Protein AF-A0ABD2WAA3-F1 (afdb_monomer)

Radius of gyration: 19.03 Å; Cα contacts (8 Å, |Δi|>4): 98; chains: 1; bounding box: 40×31×45 Å

Solvent-accessible surface area (backbone atoms only — not comparable to full-atom values): 6747 Å² total; per-residue (Å²): 102,68,63,11,45,55,82,76,100,43,56,33,73,47,83,63,27,58,45,53,73,74,44,79,81,47,60,88,76,55,88,78,58,56,70,44,88,72,67,51,66,77,44,78,54,15,72,35,71,49,80,54,63,76,91,73,62,77,78,70,84,71,71,53,64,61,62,50,52,50,52,52,62,66,70,53,54,79,89,37,69,69,42,48,50,47,26,72,77,67,67,60,44,74,68,55,54,53,52,53,57,53,58,56,66,75,74,111

Foldseek 3Di:
DQAQFDDDDFQQPDPFFRRGSPCPPCNVPDPDGHTDPDLDDPPRRRPDHHNDDPVPDDDPPPPVVVVVVLVVLLPDDCPDPVNVVCCVPPVCDPVVNVVVVVVVVVVD

pLDDT: mean 81.19, std 13.44, range [40.75, 95.25]

Nearest PDB structures (foldseek):
  7tgh-assembly1_BM  TM=1.569E-01  e=5.491E+00  Tetrahymena thermophila

Organism: NCBI:txid54128

Mean predicted aligned error: 11.07 Å

Sequence (108 aa):
MLMGQQSGFTKYPCFKCLWDSKDHKNHYTDHKWPERNSLEIGDHNVINSPLVDPKKVLLPPLHIKLGIMKQFVKALNESDECYKYLESKYGITYARRKELVQKSMQQM

Secondary structure (DSSP, 8-state):
-TT-BPPSS-S---SSB---TT-TTTTTT---PPB-----TTSTTB-S--SS-GGG-PPP--THHHHHHHHHHHHS-TTSHHHHHHHHHH---HHHHHHHHHHHHT--

Structure (mmCIF, N/CA/C/O backbone):
data_AF-A0ABD2WAA3-F1
#
_entry.id   AF-A0ABD2WAA3-F1
#
loop_
_atom_site.group_PDB
_atom_site.id
_atom_site.type_symbol
_atom_site.label_atom_id
_atom_site.label_alt_id
_atom_site.label_comp_id
_atom_site.label_asym_id
_atom_site.label_entity_id
_atom_site.label_seq_id
_atom_site.pdbx_PDB_ins_code
_atom_site.Cartn_x
_atom_site.Cartn_y
_atom_site.Cartn_z
_atom_site.occupancy
_atom_site.B_iso_or_equiv
_atom_site.auth_seq_id
_atom_site.auth_comp_id
_atom_site.auth_asym_id
_atom_site.auth_atom_id
_atom_site.pdbx_PDB_model_num
ATOM 1 N N . MET A 1 1 ? 10.943 -7.885 -7.022 1.00 73.88 1 MET A N 1
ATOM 2 C CA . MET A 1 1 ? 9.562 -7.345 -6.994 1.00 73.88 1 MET A CA 1
ATOM 3 C C . MET A 1 1 ? 9.002 -7.428 -8.412 1.00 73.88 1 MET A C 1
ATOM 5 O O . MET A 1 1 ? 9.764 -7.150 -9.327 1.00 73.88 1 MET A O 1
ATOM 9 N N . LEU A 1 2 ? 7.739 -7.827 -8.617 1.00 85.69 2 LEU A N 1
ATOM 10 C CA . LEU A 1 2 ? 7.164 -8.097 -9.955 1.00 85.69 2 LEU A CA 1
ATOM 11 C C . LEU A 1 2 ? 7.334 -6.929 -10.946 1.00 85.69 2 LEU A C 1
ATOM 13 O O . LEU A 1 2 ? 7.604 -7.137 -12.124 1.00 85.69 2 LEU A O 1
ATOM 17 N N . MET A 1 3 ? 7.229 -5.705 -10.429 1.00 89.56 3 MET A N 1
ATOM 18 C CA . MET A 1 3 ? 7.265 -4.460 -11.201 1.00 89.56 3 MET A CA 1
ATOM 19 C C . MET A 1 3 ? 8.646 -3.797 -11.222 1.00 89.56 3 MET A C 1
ATOM 21 O O . MET A 1 3 ? 8.753 -2.634 -11.588 1.00 89.56 3 MET A O 1
ATOM 25 N N . GLY A 1 4 ? 9.687 -4.484 -10.736 1.00 91.81 4 GLY A N 1
ATOM 26 C CA . GLY A 1 4 ? 11.050 -3.947 -10.717 1.00 91.81 4 GLY A CA 1
ATOM 27 C C . GLY A 1 4 ? 11.282 -2.757 -9.774 1.00 91.81 4 GLY A C 1
ATOM 28 O O . GLY A 1 4 ? 12.361 -2.170 -9.770 1.00 91.81 4 GLY A O 1
ATOM 29 N N . GLN A 1 5 ? 10.294 -2.408 -8.947 1.00 92.44 5 GLN A N 1
ATOM 30 C CA . GLN A 1 5 ? 10.380 -1.308 -7.989 1.00 92.44 5 GLN A CA 1
ATOM 31 C C . GLN A 1 5 ? 11.234 -1.655 -6.766 1.00 92.44 5 GLN A C 1
ATOM 33 O O . GLN A 1 5 ? 11.328 -2.812 -6.342 1.00 92.44 5 GLN A O 1
ATOM 38 N N . GLN A 1 6 ? 11.850 -0.621 -6.202 1.00 93.19 6 GLN A N 1
ATOM 39 C CA . GLN A 1 6 ? 12.606 -0.671 -4.964 1.00 93.19 6 GLN A CA 1
ATOM 40 C C . GLN A 1 6 ? 11.665 -0.971 -3.792 1.00 93.19 6 GLN A C 1
ATOM 42 O O . GLN A 1 6 ? 10.645 -0.306 -3.604 1.00 93.19 6 GLN A O 1
ATOM 47 N N . SER A 1 7 ? 12.029 -1.964 -2.984 1.00 88.50 7 SER A N 1
ATOM 48 C CA . SER A 1 7 ? 11.313 -2.313 -1.758 1.00 88.50 7 SER A CA 1
ATOM 49 C C . SER A 1 7 ? 11.639 -1.359 -0.605 1.00 88.50 7 SER A C 1
ATOM 51 O O . SER A 1 7 ? 12.702 -0.741 -0.575 1.00 88.50 7 SER A O 1
ATOM 53 N N . GLY A 1 8 ? 10.757 -1.309 0.393 1.00 89.50 8 GLY A N 1
ATOM 54 C CA . GLY A 1 8 ? 10.937 -0.510 1.607 1.00 89.50 8 GLY A CA 1
ATOM 55 C C . GLY A 1 8 ? 10.157 0.803 1.573 1.00 89.50 8 GLY A C 1
ATOM 56 O O . GLY A 1 8 ? 9.218 0.962 0.795 1.00 89.50 8 GLY A O 1
ATOM 57 N N . PHE A 1 9 ? 10.534 1.741 2.444 1.00 86.56 9 PHE A N 1
ATOM 58 C CA . PHE A 1 9 ? 9.874 3.042 2.565 1.00 86.56 9 PHE A CA 1
ATOM 59 C C . PHE A 1 9 ? 10.379 4.020 1.490 1.00 86.56 9 PHE A C 1
ATOM 61 O O . PHE A 1 9 ? 11.211 4.897 1.736 1.00 86.56 9 PHE A O 1
ATOM 68 N N . THR A 1 10 ? 9.921 3.806 0.258 1.00 92.56 10 THR A N 1
ATOM 69 C CA . THR A 1 10 ? 10.302 4.583 -0.926 1.00 92.56 10 THR A CA 1
ATOM 70 C C . THR A 1 10 ? 9.308 5.702 -1.206 1.00 92.56 10 THR A C 1
ATOM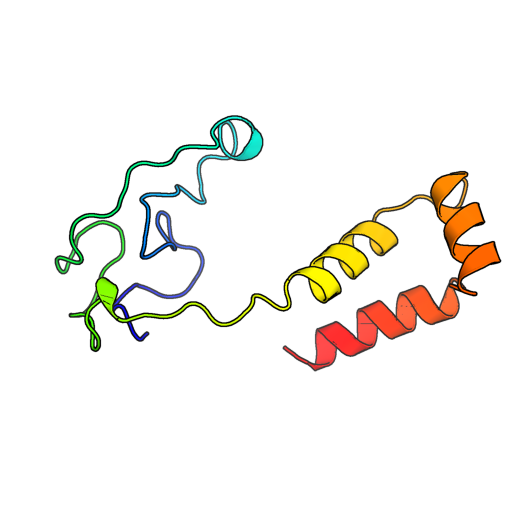 72 O O . THR A 1 10 ? 8.164 5.645 -0.762 1.00 92.56 10 THR A O 1
ATOM 75 N N . LYS A 1 11 ? 9.748 6.738 -1.935 1.00 92.75 11 LYS A N 1
ATOM 76 C CA . LYS A 1 11 ? 8.924 7.916 -2.244 1.00 92.75 11 LYS A CA 1
ATOM 77 C C . LYS A 1 11 ? 7.710 7.546 -3.103 1.00 92.75 11 LYS A C 1
ATOM 79 O O . LYS A 1 11 ? 6.609 7.961 -2.780 1.00 92.75 11 LYS A O 1
ATOM 84 N N . TYR A 1 12 ? 7.899 6.715 -4.130 1.00 93.06 12 TYR A N 1
ATOM 85 C CA . TYR A 1 12 ? 6.831 6.315 -5.051 1.00 93.06 12 TYR A CA 1
ATOM 86 C C . TYR A 1 12 ? 6.610 4.792 -5.052 1.00 93.06 12 TYR A C 1
ATOM 88 O O . TYR A 1 12 ? 7.015 4.110 -5.997 1.00 93.06 12 TYR A O 1
ATOM 96 N N . PRO A 1 13 ? 5.963 4.230 -4.014 1.00 90.06 13 PRO A N 1
ATOM 97 C CA . PRO A 1 13 ? 5.826 2.781 -3.850 1.00 90.06 13 PRO A CA 1
ATOM 98 C C . PRO A 1 13 ? 4.755 2.152 -4.756 1.00 90.06 13 PRO A C 1
ATOM 100 O O . PRO A 1 13 ? 4.642 0.930 -4.822 1.00 90.06 13 PRO A O 1
ATOM 103 N N . CYS A 1 14 ? 3.925 2.959 -5.423 1.00 88.94 14 CYS A N 1
ATOM 104 C CA . CYS A 1 14 ? 2.859 2.468 -6.289 1.00 88.94 14 CYS A CA 1
ATOM 105 C C . CYS A 1 14 ? 3.350 2.278 -7.734 1.00 88.94 14 CYS A C 1
ATOM 107 O O . CYS A 1 14 ? 4.058 3.119 -8.296 1.00 88.94 14 CYS A O 1
ATOM 109 N N . PHE A 1 15 ? 2.933 1.180 -8.370 1.00 89.50 15 PHE A N 1
ATOM 110 C CA . PHE A 1 15 ? 3.225 0.885 -9.779 1.00 89.50 15 PHE A CA 1
ATOM 111 C C . PHE A 1 15 ? 2.167 1.402 -10.762 1.00 89.50 15 PHE A C 1
ATOM 113 O O . PHE A 1 15 ? 2.398 1.347 -11.964 1.00 89.50 15 PHE A O 1
ATOM 120 N N . LYS A 1 16 ? 1.020 1.895 -10.277 1.00 89.06 16 LYS A N 1
ATOM 121 C CA . LYS A 1 16 ? -0.051 2.465 -11.117 1.00 89.06 16 LYS A CA 1
ATOM 122 C C . LYS A 1 16 ? -0.054 3.993 -11.133 1.00 89.06 16 LYS A C 1
ATOM 124 O O . LYS A 1 16 ? -0.451 4.587 -12.126 1.00 89.06 16 LYS A O 1
ATOM 129 N N . CYS A 1 17 ? 0.380 4.630 -10.049 1.00 91.19 17 CYS A N 1
ATOM 130 C CA . CYS A 1 17 ? 0.395 6.084 -9.918 1.00 91.19 17 CYS A CA 1
ATOM 131 C C . CYS A 1 17 ? 1.656 6.574 -9.203 1.00 91.19 17 CYS A C 1
ATOM 133 O O . CYS A 1 17 ? 2.355 5.808 -8.534 1.00 91.19 17 CYS A O 1
ATOM 135 N N . LEU A 1 18 ? 1.928 7.868 -9.335 1.00 92.25 18 LEU A N 1
ATOM 136 C CA . LEU A 1 18 ? 3.011 8.583 -8.667 1.00 92.25 18 LEU A CA 1
ATOM 137 C C . LEU A 1 18 ? 2.565 9.081 -7.287 1.00 92.25 18 LEU A C 1
ATOM 139 O O . LEU A 1 18 ? 2.725 10.250 -6.950 1.00 92.25 18 LEU A O 1
ATOM 143 N N . TRP A 1 19 ? 1.969 8.183 -6.499 1.00 92.25 19 TRP A N 1
ATOM 144 C CA . TRP A 1 19 ? 1.601 8.475 -5.118 1.00 92.25 19 TRP A CA 1
ATOM 145 C C . TRP A 1 19 ? 2.865 8.707 -4.283 1.00 92.25 19 TRP A C 1
ATOM 147 O O . TRP A 1 19 ? 3.697 7.802 -4.170 1.00 92.25 19 TRP A O 1
ATOM 157 N N . ASP A 1 20 ? 3.013 9.918 -3.742 1.00 91.94 20 ASP A N 1
ATOM 158 C CA . ASP A 1 20 ? 4.148 10.301 -2.905 1.00 91.94 20 ASP A CA 1
ATOM 159 C C . ASP A 1 20 ? 3.883 9.910 -1.447 1.00 91.94 20 ASP A C 1
ATOM 161 O O . ASP A 1 20 ? 3.124 10.561 -0.730 1.00 91.94 20 ASP A O 1
ATOM 165 N N . SER A 1 21 ? 4.540 8.846 -0.989 1.00 90.75 21 SER A N 1
ATOM 166 C CA . SER A 1 21 ? 4.410 8.352 0.387 1.00 90.75 21 SER A CA 1
ATOM 167 C C . SER A 1 21 ? 4.941 9.331 1.440 1.00 90.75 21 SER A C 1
ATOM 169 O O . SER A 1 21 ? 4.628 9.186 2.624 1.00 90.75 21 SER A O 1
ATOM 171 N N . LYS A 1 22 ? 5.756 10.311 1.026 1.00 91.19 22 LYS A N 1
ATOM 172 C CA . LYS A 1 22 ? 6.371 11.315 1.901 1.00 91.19 22 LYS A CA 1
ATOM 173 C C . LYS A 1 22 ? 5.577 12.622 1.946 1.00 91.19 22 LYS A C 1
ATOM 175 O O . LYS A 1 22 ? 5.893 13.482 2.769 1.00 91.19 22 LYS A O 1
ATOM 180 N N . ASP A 1 23 ? 4.550 12.784 1.109 1.00 91.00 23 ASP A N 1
ATOM 181 C CA . ASP A 1 23 ? 3.698 13.974 1.116 1.00 91.00 23 ASP A CA 1
ATOM 182 C C . ASP A 1 23 ? 2.627 13.889 2.210 1.00 91.00 23 ASP A C 1
ATOM 184 O O . ASP A 1 23 ? 1.450 13.624 1.971 1.00 91.00 23 ASP A O 1
ATOM 188 N N . HIS A 1 24 ? 3.042 14.138 3.452 1.00 89.69 24 HIS A N 1
ATOM 189 C CA . HIS A 1 24 ? 2.149 14.116 4.611 1.00 8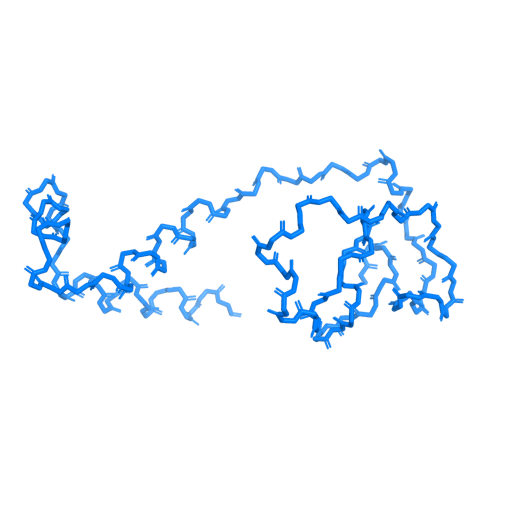9.69 24 HIS A CA 1
ATOM 190 C C . HIS A 1 24 ? 1.024 15.159 4.556 1.00 89.69 24 HIS A C 1
ATOM 192 O O . HIS A 1 24 ? 0.027 14.989 5.256 1.00 89.69 24 HIS A O 1
ATOM 198 N N . LYS A 1 25 ? 1.179 16.240 3.778 1.00 91.62 25 LYS A N 1
ATOM 199 C CA . LYS A 1 25 ? 0.200 17.333 3.731 1.00 91.62 25 LYS A CA 1
ATOM 200 C C . LYS A 1 25 ? -0.975 16.972 2.836 1.00 91.62 25 LYS A C 1
ATOM 202 O O . LYS A 1 25 ? -2.116 17.135 3.255 1.00 91.62 25 LYS A O 1
ATOM 207 N N . ASN A 1 26 ? -0.684 16.450 1.647 1.00 88.88 26 ASN A N 1
ATOM 208 C CA . ASN A 1 26 ? -1.709 16.226 0.632 1.00 88.88 26 ASN A CA 1
ATOM 209 C C . ASN A 1 26 ? -2.257 14.795 0.617 1.00 88.88 26 ASN A C 1
ATOM 211 O O . ASN A 1 26 ? -3.238 14.521 -0.068 1.00 88.88 26 ASN A O 1
ATOM 215 N N . HIS A 1 27 ? -1.677 13.875 1.396 1.00 85.00 27 HIS A N 1
ATOM 216 C CA . HIS A 1 27 ? -2.052 12.456 1.404 1.00 85.00 27 HIS A CA 1
ATOM 217 C C . HIS A 1 27 ? -3.567 12.212 1.541 1.00 85.00 27 HIS A C 1
ATOM 219 O O . HIS A 1 27 ? -4.118 11.345 0.868 1.00 85.00 27 HIS A O 1
ATOM 225 N N . TYR A 1 28 ? -4.249 12.977 2.395 1.00 83.88 28 TYR A N 1
ATOM 226 C CA . TYR A 1 28 ? -5.676 12.780 2.674 1.00 83.88 28 TYR A CA 1
ATOM 227 C C . TYR A 1 28 ? -6.593 13.791 1.977 1.00 83.88 28 TYR A C 1
ATOM 229 O O . TYR A 1 28 ? -7.811 13.654 2.055 1.00 83.88 28 TYR A O 1
ATOM 237 N N . THR A 1 29 ? -6.038 14.800 1.305 1.00 90.75 29 THR A N 1
ATOM 238 C CA . THR A 1 29 ? -6.807 15.800 0.549 1.00 90.75 29 THR A CA 1
ATOM 239 C C . THR A 1 29 ? -6.816 15.468 -0.935 1.00 90.75 29 THR A C 1
ATOM 241 O O . THR A 1 29 ? -7.859 15.552 -1.584 1.00 90.75 29 THR A O 1
ATOM 244 N N . ASP A 1 30 ? -5.696 14.978 -1.460 1.00 87.12 30 ASP A N 1
ATOM 245 C CA . ASP A 1 30 ? -5.529 14.695 -2.875 1.00 87.12 30 ASP A CA 1
ATOM 246 C C . ASP A 1 30 ? -5.830 13.229 -3.163 1.00 87.12 30 ASP A C 1
ATOM 248 O O . ASP A 1 30 ? -5.113 12.299 -2.794 1.00 87.12 30 ASP A O 1
ATOM 252 N N . HIS A 1 31 ? -6.948 13.024 -3.852 1.00 84.31 31 HIS A N 1
ATOM 253 C CA . HIS A 1 31 ? -7.461 11.693 -4.176 1.00 84.31 31 HIS A CA 1
ATOM 254 C C . HIS A 1 31 ? -7.068 11.257 -5.595 1.00 84.31 31 HIS A C 1
ATOM 256 O O . HIS A 1 31 ? -7.261 10.102 -5.973 1.00 84.31 31 HIS A O 1
ATOM 262 N N . LYS A 1 32 ? -6.527 12.182 -6.397 1.00 89.56 32 LYS A N 1
ATOM 263 C CA . LYS A 1 32 ? -6.117 11.962 -7.785 1.00 89.56 32 LYS A CA 1
ATOM 264 C C . LYS A 1 32 ? -4.617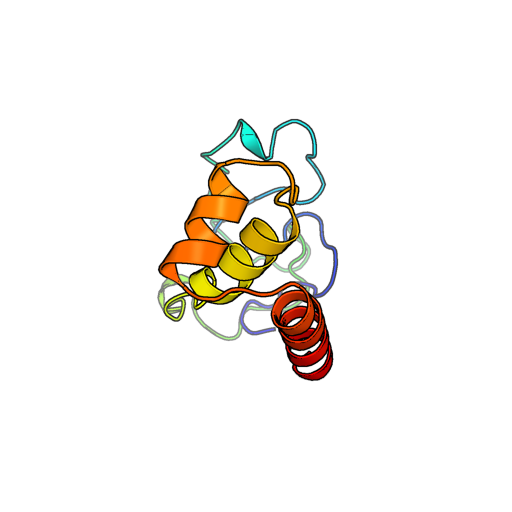 12.185 -7.908 1.00 89.56 32 LYS A C 1
ATOM 266 O O . LYS A 1 32 ? -4.163 13.317 -8.019 1.00 89.56 32 LYS A O 1
ATOM 271 N N . TRP A 1 33 ? -3.868 11.090 -7.902 1.00 89.62 33 TRP A N 1
ATOM 272 C CA . TRP A 1 33 ? -2.425 11.107 -8.130 1.00 89.62 33 TRP A CA 1
ATOM 273 C C . TRP A 1 33 ? -2.123 10.898 -9.617 1.00 89.62 33 TRP A C 1
ATOM 275 O O . TRP A 1 33 ? -2.857 10.144 -10.262 1.00 89.62 33 TRP A O 1
ATOM 285 N N . PRO A 1 34 ? -1.060 11.518 -10.166 1.00 93.00 34 PRO A N 1
ATOM 286 C CA . PRO A 1 34 ? -0.677 11.322 -11.559 1.00 93.00 34 PRO A CA 1
ATOM 287 C C . PRO A 1 34 ? -0.474 9.841 -11.881 1.00 93.00 34 PRO A C 1
ATOM 289 O O . PRO A 1 34 ? 0.105 9.096 -11.084 1.00 93.00 34 PRO A O 1
ATOM 292 N N . GLU A 1 35 ? -0.944 9.405 -13.046 1.00 91.94 35 GLU A N 1
ATOM 293 C CA . GLU A 1 35 ? -0.737 8.031 -13.498 1.00 91.94 35 GLU A CA 1
ATOM 294 C C . GLU A 1 35 ? 0.740 7.770 -13.797 1.00 91.94 35 GLU A C 1
ATOM 296 O O . GLU A 1 35 ? 1.472 8.628 -14.294 1.00 91.94 35 GLU A O 1
ATOM 301 N N . ARG A 1 36 ? 1.187 6.553 -13.489 1.00 91.50 36 ARG A N 1
ATOM 302 C CA . ARG A 1 36 ? 2.532 6.100 -13.821 1.00 91.50 36 ARG A CA 1
ATOM 303 C C . ARG A 1 36 ? 2.494 5.442 -15.198 1.00 91.50 36 ARG A C 1
ATOM 305 O O . ARG A 1 36 ? 2.104 4.284 -15.322 1.00 91.50 36 ARG A O 1
ATOM 312 N N . ASN A 1 37 ? 2.928 6.183 -16.213 1.00 87.88 37 ASN A N 1
ATOM 313 C CA . ASN A 1 37 ? 2.884 5.728 -17.606 1.00 87.88 37 ASN A CA 1
ATOM 314 C C . ASN A 1 37 ? 4.009 4.749 -17.974 1.00 87.88 37 ASN A C 1
ATOM 316 O O . ASN A 1 37 ? 3.814 3.906 -18.848 1.00 87.88 37 ASN A O 1
ATOM 320 N N . SER A 1 38 ? 5.169 4.838 -17.316 1.00 88.06 38 SER A N 1
ATOM 321 C CA . SER A 1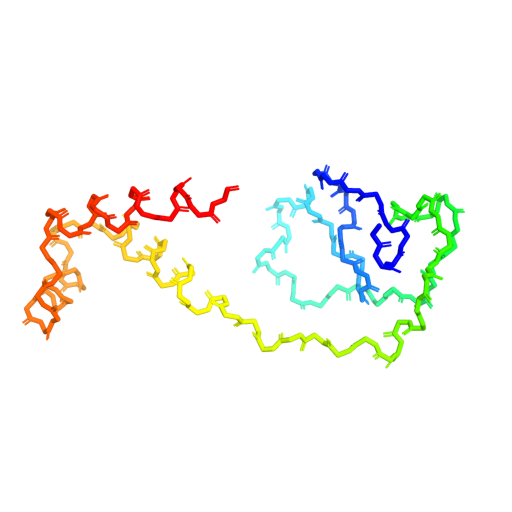 38 ? 6.335 3.996 -17.604 1.00 88.06 38 SER A CA 1
ATOM 322 C C . SER A 1 38 ? 7.025 3.480 -16.336 1.00 88.06 38 SER A C 1
ATOM 324 O O . SER A 1 38 ? 6.880 4.023 -15.236 1.00 88.06 38 SER A O 1
ATOM 326 N N . LEU A 1 39 ? 7.760 2.378 -16.502 1.00 89.25 39 LEU A N 1
ATOM 327 C CA . LEU A 1 39 ? 8.627 1.767 -15.491 1.00 89.25 39 LEU A CA 1
ATOM 328 C C . LEU A 1 39 ? 10.066 1.736 -16.013 1.00 89.25 39 LEU A C 1
ATOM 330 O O . LEU A 1 39 ? 10.675 0.673 -16.122 1.00 89.25 39 LEU A O 1
ATOM 334 N N . GLU A 1 40 ? 10.579 2.909 -16.378 1.00 91.38 40 GLU A N 1
ATOM 335 C CA . GLU A 1 40 ? 11.970 3.061 -16.805 1.00 91.38 40 GLU A CA 1
ATOM 336 C C . GLU A 1 40 ? 12.914 2.916 -15.610 1.00 91.38 40 GLU A C 1
ATOM 338 O O . GLU A 1 40 ? 12.657 3.445 -14.527 1.00 91.38 40 GLU A O 1
ATOM 343 N N . ILE A 1 41 ? 14.020 2.196 -15.798 1.00 93.38 41 ILE A N 1
ATOM 344 C CA . ILE A 1 41 ? 15.006 1.977 -14.736 1.00 93.38 41 ILE A CA 1
ATOM 345 C C . ILE A 1 41 ? 15.649 3.313 -14.349 1.00 93.38 41 ILE A C 1
ATOM 347 O O . ILE A 1 41 ? 16.075 4.084 -15.204 1.00 93.38 41 ILE A O 1
ATOM 351 N N . GLY A 1 42 ? 15.750 3.566 -13.045 1.00 91.06 42 GLY A N 1
ATOM 352 C CA . GLY A 1 42 ? 16.284 4.804 -12.478 1.00 91.06 42 GLY A CA 1
AT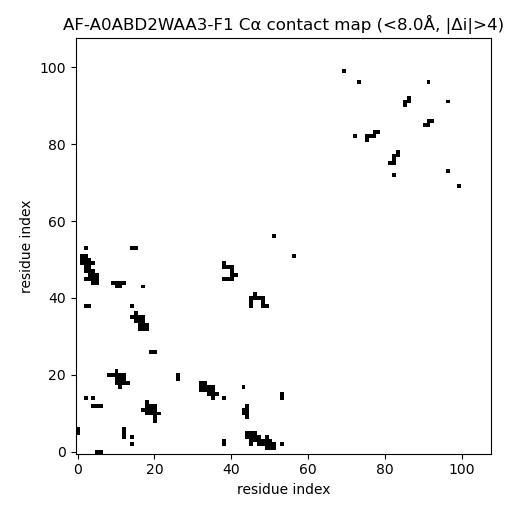OM 353 C C . GLY A 1 42 ? 15.219 5.868 -12.216 1.00 91.06 42 GLY A C 1
ATOM 354 O O . GLY A 1 42 ? 15.487 6.813 -11.476 1.00 91.06 42 GLY A O 1
ATOM 355 N N . ASP A 1 43 ? 14.004 5.693 -12.739 1.00 91.38 43 ASP A N 1
ATOM 356 C CA . ASP A 1 43 ? 12.920 6.649 -12.566 1.00 91.38 43 ASP A CA 1
ATOM 357 C C . ASP A 1 43 ? 11.948 6.239 -11.448 1.00 91.38 43 ASP A C 1
ATOM 359 O O . ASP A 1 43 ? 11.608 5.067 -11.294 1.00 91.38 43 ASP A O 1
ATOM 363 N N . HIS A 1 44 ? 11.494 7.206 -10.642 1.00 91.75 44 HIS A N 1
ATOM 364 C CA . HIS A 1 44 ? 10.459 7.037 -9.608 1.00 91.75 44 HIS A CA 1
ATOM 365 C C . HIS A 1 44 ? 10.524 5.690 -8.840 1.00 91.75 44 HIS A C 1
ATOM 367 O O . HIS A 1 44 ? 9.517 4.978 -8.738 1.00 91.75 44 HIS A O 1
ATOM 373 N N . ASN A 1 45 ? 11.707 5.348 -8.310 1.00 93.25 45 ASN A N 1
ATOM 374 C CA . ASN A 1 45 ? 12.004 4.133 -7.531 1.00 93.25 45 ASN A CA 1
ATOM 375 C C . ASN A 1 45 ? 11.974 2.797 -8.301 1.00 93.25 45 ASN A C 1
ATOM 377 O O . ASN A 1 45 ? 11.886 1.740 -7.677 1.00 93.25 45 ASN A O 1
ATOM 381 N N . VAL A 1 46 ? 12.079 2.803 -9.626 1.00 93.50 46 VAL A N 1
ATOM 382 C CA . VAL A 1 46 ? 12.268 1.587 -10.428 1.00 93.50 46 VAL A CA 1
ATOM 383 C C . VAL A 1 46 ? 13.758 1.257 -10.500 1.00 93.50 46 VAL A C 1
ATOM 385 O O . VAL A 1 46 ? 14.558 2.070 -10.953 1.00 93.50 46 VAL A O 1
ATOM 388 N N . ILE A 1 47 ? 14.147 0.070 -10.035 1.00 95.25 47 ILE A N 1
ATOM 389 C CA . ILE A 1 47 ? 15.553 -0.376 -9.986 1.00 95.25 47 ILE A CA 1
ATOM 390 C C . ILE A 1 47 ? 15.857 -1.503 -10.971 1.00 95.25 47 ILE A C 1
ATOM 392 O O . ILE A 1 47 ? 17.015 -1.744 -11.280 1.00 95.25 47 ILE A O 1
ATOM 396 N N . ASN A 1 48 ? 14.829 -2.195 -11.457 1.00 94.06 48 ASN A N 1
ATOM 397 C CA . ASN A 1 48 ? 14.943 -3.304 -12.394 1.00 94.06 48 ASN A CA 1
ATOM 398 C C . ASN A 1 48 ? 13.817 -3.224 -13.424 1.00 94.06 48 ASN A C 1
ATOM 400 O O . ASN A 1 48 ? 12.779 -2.614 -13.163 1.00 94.06 48 ASN A O 1
ATOM 404 N N . SER A 1 49 ? 13.981 -3.901 -14.558 1.00 92.31 49 SER A N 1
ATOM 405 C CA . SER A 1 49 ? 12.897 -4.063 -15.525 1.00 92.31 49 SER A CA 1
ATOM 406 C C . SER A 1 49 ? 11.718 -4.835 -14.911 1.00 92.31 49 SER A C 1
ATOM 408 O O . SER A 1 49 ? 11.934 -5.778 -14.138 1.00 92.31 49 SER A O 1
ATOM 410 N N . PRO A 1 50 ? 10.465 -4.482 -15.246 1.00 91.12 50 PRO A N 1
ATOM 411 C CA . PRO A 1 50 ? 9.301 -5.250 -14.824 1.00 91.12 50 PRO A CA 1
ATOM 412 C C . PRO A 1 50 ? 9.312 -6.650 -15.455 1.00 91.12 50 PRO A C 1
ATOM 414 O O . PRO A 1 50 ? 9.628 -6.815 -16.631 1.00 91.12 50 PRO A O 1
ATOM 417 N N . LEU A 1 51 ? 8.934 -7.665 -14.674 1.00 91.81 51 LEU A N 1
ATOM 418 C CA . LEU A 1 51 ? 8.858 -9.061 -15.135 1.00 91.81 51 LEU A CA 1
ATOM 419 C C . LEU A 1 51 ? 7.544 -9.368 -15.861 1.00 91.81 51 LEU A C 1
ATOM 421 O O . LEU A 1 51 ? 7.443 -10.354 -16.586 1.00 91.81 51 LEU A O 1
ATOM 425 N N . VAL A 1 52 ? 6.520 -8.550 -15.623 1.00 90.25 52 VAL A N 1
ATOM 426 C CA . VAL A 1 52 ? 5.179 -8.696 -16.190 1.00 90.25 52 VAL A CA 1
ATOM 427 C C . VAL A 1 52 ? 4.710 -7.334 -16.679 1.00 90.25 52 VAL A C 1
ATOM 429 O O . VAL A 1 52 ? 4.989 -6.310 -16.057 1.00 90.25 52 VAL A O 1
ATOM 432 N N . ASP A 1 53 ? 3.973 -7.333 -17.787 1.00 87.62 53 ASP A N 1
ATOM 433 C CA . ASP A 1 53 ? 3.306 -6.140 -18.301 1.00 87.62 53 ASP A CA 1
ATOM 434 C C . ASP A 1 53 ? 2.362 -5.553 -17.227 1.00 87.62 53 ASP A C 1
ATOM 436 O O . ASP A 1 53 ? 1.434 -6.249 -16.794 1.00 87.62 53 ASP A O 1
ATOM 440 N N . PRO A 1 54 ? 2.544 -4.284 -16.808 1.00 84.31 54 PRO A N 1
ATOM 441 C CA . PRO A 1 54 ? 1.690 -3.631 -15.817 1.00 84.31 54 PRO A CA 1
ATOM 442 C C . PRO A 1 54 ? 0.196 -3.698 -16.129 1.00 84.31 54 PRO A C 1
ATOM 444 O O . PRO A 1 54 ? -0.621 -3.764 -15.208 1.00 84.31 54 PRO A O 1
ATOM 447 N N . LYS A 1 55 ? -0.175 -3.720 -17.416 1.00 84.19 55 LYS A N 1
ATOM 448 C CA . LYS A 1 55 ? -1.573 -3.802 -17.862 1.00 84.19 55 LYS A CA 1
ATOM 449 C C . LYS A 1 55 ? -2.202 -5.168 -17.588 1.00 84.19 55 LYS A C 1
ATOM 451 O O . LYS A 1 55 ? -3.422 -5.274 -17.526 1.00 84.19 55 LYS A O 1
ATOM 456 N N . LYS A 1 56 ? -1.381 -6.203 -17.398 1.00 87.38 56 LYS A N 1
ATOM 457 C CA . LYS A 1 56 ? -1.808 -7.586 -17.135 1.00 87.38 56 LYS A CA 1
ATOM 458 C C . LYS A 1 56 ? -1.825 -7.933 -15.645 1.00 87.38 56 LYS A C 1
ATOM 460 O O . LYS A 1 56 ? -2.228 -9.034 -15.280 1.00 87.38 56 LYS A O 1
ATOM 465 N N . VAL A 1 57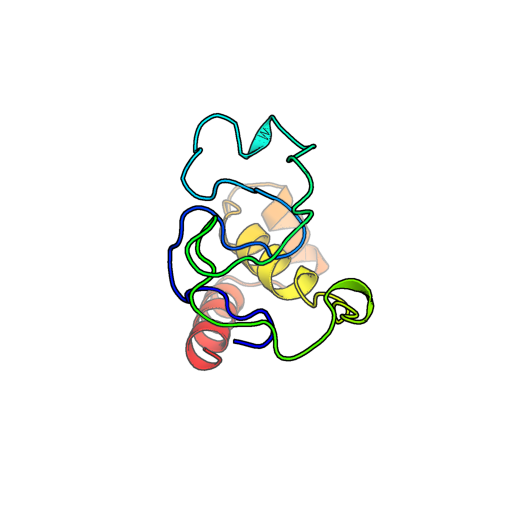 ? -1.406 -7.012 -14.775 1.00 86.12 57 VAL A N 1
ATOM 466 C CA . VAL A 1 57 ? -1.420 -7.224 -13.324 1.00 86.12 57 VAL A CA 1
ATOM 467 C C . VAL A 1 57 ? -2.830 -7.000 -12.784 1.00 86.12 57 VAL A C 1
ATOM 469 O O . VAL A 1 57 ? -3.288 -5.864 -12.622 1.00 86.12 57 VAL A O 1
ATOM 472 N N . LEU A 1 58 ? -3.505 -8.101 -12.459 1.00 82.75 58 LEU A N 1
ATOM 473 C CA . LEU A 1 58 ? -4.728 -8.085 -11.667 1.00 82.75 58 LEU A CA 1
ATOM 474 C C . LEU A 1 58 ? -4.349 -7.941 -10.193 1.00 82.75 58 LEU A C 1
ATOM 476 O O . LEU A 1 58 ? -3.650 -8.787 -9.635 1.00 82.75 58 LEU A O 1
ATOM 480 N N . LEU A 1 59 ? -4.794 -6.853 -9.560 1.00 76.94 59 LEU A N 1
ATOM 481 C CA . LEU A 1 59 ? -4.671 -6.728 -8.113 1.00 76.94 59 LEU A CA 1
ATOM 482 C C . LEU A 1 59 ? -5.598 -7.772 -7.482 1.00 76.94 59 LEU A C 1
ATOM 484 O O . LEU A 1 59 ? -6.792 -7.766 -7.803 1.00 76.94 59 LEU A O 1
ATOM 488 N N . PRO A 1 60 ? -5.092 -8.662 -6.608 1.00 70.69 60 PRO A N 1
ATOM 489 C CA . PRO A 1 60 ? -5.975 -9.548 -5.873 1.00 70.69 60 PRO A CA 1
ATOM 490 C C . PRO A 1 60 ? -6.980 -8.696 -5.084 1.00 70.69 60 PRO A C 1
ATOM 492 O O . PRO A 1 60 ? -6.646 -7.567 -4.699 1.00 70.69 60 PRO A O 1
ATOM 495 N N . PRO A 1 61 ? -8.195 -9.209 -4.820 1.00 68.88 61 PRO A N 1
ATOM 496 C CA . PRO A 1 61 ? -9.141 -8.546 -3.939 1.00 68.88 61 PRO A CA 1
ATOM 497 C C . PRO A 1 61 ? -8.427 -8.233 -2.628 1.00 68.88 61 PRO A C 1
ATOM 499 O O . PRO A 1 61 ? -8.024 -9.129 -1.886 1.00 68.88 61 PRO A O 1
ATOM 502 N N . LEU A 1 62 ? -8.183 -6.948 -2.383 1.00 64.56 62 LEU A N 1
ATOM 503 C CA . LEU A 1 62 ? -7.452 -6.505 -1.213 1.00 64.56 62 LEU A CA 1
ATOM 504 C C . LEU A 1 62 ? -8.256 -6.934 0.020 1.00 64.56 62 LEU A C 1
ATOM 506 O O . LEU A 1 62 ? -9.262 -6.313 0.362 1.00 64.56 62 LEU A O 1
ATOM 510 N N . HIS A 1 63 ? -7.779 -7.945 0.755 1.00 58.41 63 HIS A N 1
ATOM 511 C CA . HIS A 1 63 ? -8.274 -8.303 2.096 1.00 58.41 63 HIS A CA 1
ATOM 512 C C . HIS A 1 63 ? -7.994 -7.201 3.147 1.00 58.41 63 HIS A C 1
ATOM 514 O O . HIS A 1 63 ? -8.077 -7.429 4.354 1.00 58.41 63 HIS A O 1
ATOM 520 N N . ILE A 1 64 ? -7.715 -5.975 2.688 1.00 61.84 64 ILE A N 1
ATOM 521 C CA . ILE A 1 64 ? -7.577 -4.725 3.433 1.00 61.84 64 ILE A CA 1
ATOM 522 C C . ILE A 1 64 ? -8.678 -4.559 4.484 1.00 61.84 64 ILE A C 1
ATOM 524 O O . ILE A 1 64 ? -8.407 -4.056 5.572 1.00 61.84 64 ILE A O 1
ATOM 528 N N . LYS A 1 65 ? -9.905 -5.016 4.193 1.00 66.69 65 LYS A N 1
ATOM 529 C CA . LYS A 1 65 ? -11.060 -4.863 5.087 1.00 66.69 65 LYS A CA 1
ATOM 530 C C . LYS A 1 65 ? -10.797 -5.396 6.498 1.00 66.69 65 LYS A C 1
ATOM 532 O O . LYS A 1 65 ? -11.174 -4.735 7.456 1.00 66.69 65 LYS A O 1
ATOM 537 N N . LEU A 1 66 ? -10.124 -6.540 6.646 1.00 69.44 66 LEU A N 1
ATOM 538 C CA . LEU A 1 66 ? -9.856 -7.132 7.964 1.00 69.44 66 LEU A CA 1
ATOM 539 C C . LEU A 1 66 ? -8.782 -6.359 8.738 1.00 69.44 66 LEU A C 1
ATOM 541 O O . LEU A 1 66 ? -8.972 -6.050 9.913 1.00 69.44 66 LEU A O 1
ATOM 545 N N . GLY A 1 67 ? -7.676 -6.009 8.074 1.00 73.00 67 GLY A N 1
ATOM 546 C CA . GLY A 1 67 ? -6.585 -5.246 8.686 1.00 73.00 67 GLY A CA 1
ATOM 547 C C . GLY A 1 67 ? -7.011 -3.834 9.094 1.00 73.00 67 GLY A C 1
ATOM 548 O O . GLY A 1 67 ? -6.737 -3.412 10.216 1.00 73.00 67 GLY A O 1
ATOM 549 N N . ILE A 1 68 ? -7.745 -3.131 8.225 1.00 77.75 68 ILE A N 1
ATOM 550 C CA . ILE A 1 68 ? -8.258 -1.787 8.516 1.00 77.75 68 ILE A CA 1
ATOM 551 C C . ILE A 1 68 ? -9.320 -1.829 9.607 1.00 77.75 68 ILE A C 1
ATOM 553 O O . ILE A 1 68 ? -9.210 -1.063 10.558 1.00 77.75 68 ILE A O 1
ATOM 557 N N . MET A 1 69 ? -10.307 -2.732 9.530 1.00 78.56 69 MET A N 1
ATOM 558 C CA . MET A 1 69 ? -11.335 -2.817 10.576 1.00 78.56 69 MET A CA 1
ATOM 559 C C . MET A 1 69 ? -10.725 -3.099 11.942 1.00 78.56 69 MET A C 1
ATOM 561 O O . MET A 1 69 ? -11.150 -2.541 12.949 1.00 78.56 69 MET A O 1
ATOM 565 N N . LYS A 1 70 ? -9.671 -3.910 11.981 1.00 76.62 70 LYS A N 1
ATOM 566 C CA . LYS A 1 70 ? -8.930 -4.150 13.208 1.00 76.62 70 LYS A CA 1
ATOM 567 C C . LYS A 1 70 ? -8.243 -2.898 13.749 1.00 76.62 70 LYS A C 1
ATOM 569 O O . LYS A 1 70 ? -8.337 -2.646 14.947 1.00 76.62 70 LYS A O 1
ATOM 574 N N . GLN A 1 71 ? -7.543 -2.137 12.906 1.00 80.94 71 GLN A N 1
ATOM 575 C CA . GLN A 1 71 ? -6.892 -0.898 13.347 1.00 80.94 71 GLN A CA 1
ATOM 576 C C . GLN A 1 71 ? -7.919 0.159 13.763 1.00 80.94 71 GLN A C 1
ATOM 578 O O . GLN A 1 71 ? -7.725 0.821 14.776 1.00 80.94 71 GLN A O 1
ATOM 583 N N . PHE A 1 72 ? -9.043 0.247 13.048 1.00 82.44 72 PHE A N 1
ATOM 584 C CA . PHE A 1 72 ? -10.172 1.103 13.396 1.00 82.44 72 PHE A CA 1
ATOM 585 C C . PHE A 1 72 ? -10.712 0.773 14.792 1.00 82.44 72 PHE A C 1
ATOM 587 O O . PHE A 1 72 ? -10.715 1.637 15.660 1.00 82.44 72 PHE A O 1
ATOM 594 N N . VAL A 1 73 ? -11.064 -0.493 15.055 1.00 81.62 73 VAL A N 1
ATOM 595 C CA . VAL A 1 73 ? -11.554 -0.927 16.377 1.00 81.62 73 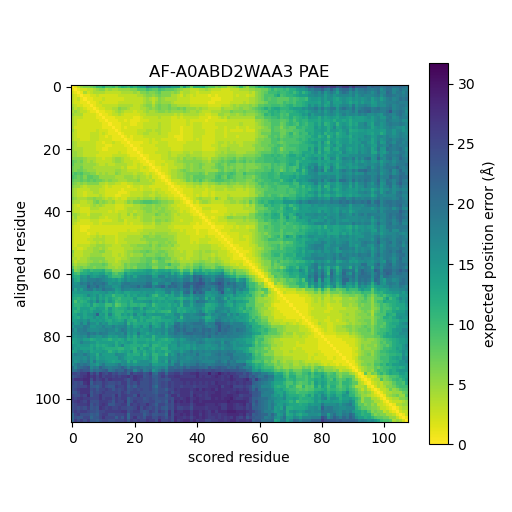VAL A CA 1
ATOM 596 C C . VAL A 1 73 ? -10.502 -0.716 17.472 1.00 81.62 73 VAL A C 1
ATOM 598 O O . VAL A 1 73 ? -10.853 -0.397 18.604 1.00 81.62 73 VAL A O 1
ATOM 601 N N . LYS A 1 74 ? -9.207 -0.862 17.157 1.00 80.12 74 LYS A N 1
ATOM 602 C CA . LYS A 1 74 ? -8.113 -0.611 18.108 1.00 80.12 74 LYS A CA 1
ATOM 603 C C . LYS A 1 74 ? -7.989 0.868 18.489 1.00 80.12 74 LYS A C 1
ATOM 605 O O . LYS A 1 74 ? -7.608 1.150 19.620 1.00 80.12 74 LYS A O 1
ATOM 610 N N . ALA A 1 75 ? -8.276 1.776 17.561 1.00 84.88 75 ALA A N 1
ATOM 611 C CA . ALA A 1 75 ? -8.179 3.217 17.773 1.00 84.88 75 ALA A CA 1
ATOM 612 C C . ALA A 1 75 ? -9.383 3.814 18.527 1.00 84.88 75 ALA A C 1
ATOM 614 O O . ALA A 1 75 ? -9.299 4.955 18.972 1.00 84.88 75 ALA A O 1
ATOM 615 N N . LEU A 1 76 ? -10.488 3.070 18.679 1.00 85.12 76 LEU A N 1
ATOM 616 C CA . LEU A 1 76 ? -11.664 3.534 19.419 1.00 85.12 76 LEU A CA 1
ATOM 617 C C . LEU A 1 76 ? -11.396 3.616 20.929 1.00 85.12 76 LEU A C 1
ATOM 619 O O . LEU A 1 76 ? -10.809 2.708 21.528 1.00 85.12 76 LEU A O 1
ATOM 623 N N . ASN A 1 77 ? -11.900 4.685 21.546 1.00 83.00 77 ASN A N 1
ATOM 624 C CA . ASN A 1 77 ? -11.910 4.849 22.996 1.00 83.00 77 ASN A CA 1
ATOM 625 C C . ASN A 1 77 ? -13.014 3.994 23.628 1.00 83.00 77 ASN A C 1
ATOM 627 O O . ASN A 1 77 ? -14.107 3.869 23.091 1.00 83.00 77 ASN A O 1
ATOM 631 N N . GLU A 1 78 ? -12.752 3.439 24.807 1.00 79.81 78 GLU A N 1
ATOM 632 C CA . GLU A 1 78 ? -13.679 2.508 25.483 1.00 79.81 78 GLU A CA 1
ATOM 633 C C . GLU A 1 78 ? -14.920 3.205 26.039 1.00 79.81 78 GLU A C 1
ATOM 635 O O . GLU A 1 78 ? -15.986 2.611 26.182 1.00 79.81 78 GLU A O 1
ATOM 640 N N . SER A 1 79 ? -14.768 4.486 26.364 1.00 83.06 79 SER A N 1
ATOM 641 C CA . SER A 1 79 ? -15.850 5.342 26.830 1.00 83.06 79 SER A CA 1
ATOM 642 C C . SER A 1 79 ? -16.815 5.737 25.710 1.00 83.06 79 SER A C 1
ATOM 644 O O . SER A 1 79 ? -17.943 6.130 26.021 1.00 83.06 79 SER A O 1
ATOM 646 N N . ASP A 1 80 ? -16.393 5.604 24.449 1.00 86.62 80 ASP A N 1
ATOM 647 C CA . ASP A 1 80 ? -17.155 5.981 23.264 1.00 86.62 80 ASP A CA 1
ATOM 648 C C . ASP A 1 80 ? -18.384 5.076 23.086 1.00 86.62 80 ASP A C 1
ATOM 650 O O . ASP A 1 80 ? -18.327 3.852 23.254 1.00 86.62 80 ASP A O 1
ATOM 654 N N . GLU A 1 81 ? -19.513 5.678 22.724 1.00 89.75 81 GLU A N 1
ATOM 655 C CA . GLU A 1 81 ? -20.749 4.958 22.418 1.00 89.75 81 GLU A CA 1
ATOM 656 C C . GLU A 1 81 ? -20.563 3.975 21.261 1.00 89.75 81 GLU A C 1
ATOM 658 O O . GLU A 1 81 ? -21.123 2.878 21.291 1.00 89.75 81 GLU A O 1
ATOM 663 N N . CYS A 1 82 ? -19.721 4.318 20.280 1.00 86.25 82 CYS A N 1
ATOM 664 C CA . CYS A 1 82 ? -19.393 3.435 19.165 1.00 86.25 82 CYS A CA 1
ATOM 665 C C . CYS A 1 82 ? -18.743 2.134 19.658 1.00 86.25 82 CYS A C 1
ATOM 667 O O . CYS A 1 82 ? -19.125 1.040 19.233 1.00 86.25 82 CYS A O 1
ATOM 669 N N . TYR A 1 83 ? -17.810 2.229 20.611 1.00 85.50 83 TYR A N 1
ATOM 670 C CA . TYR A 1 83 ? -17.175 1.048 21.189 1.00 85.50 83 TYR A CA 1
ATOM 671 C C . TYR A 1 83 ? -18.175 0.213 21.995 1.00 85.50 83 TYR A C 1
ATOM 673 O O . TYR A 1 83 ? -18.247 -0.999 21.801 1.00 85.50 83 TYR A O 1
ATOM 681 N N . LYS A 1 84 ? -19.008 0.846 22.831 1.00 87.75 84 LYS A N 1
ATOM 682 C CA . LYS A 1 84 ? -20.050 0.156 23.617 1.00 87.75 84 LYS A CA 1
ATOM 683 C C . LYS A 1 84 ? -21.072 -0.561 22.729 1.00 87.75 84 LYS A C 1
ATOM 685 O O . LYS A 1 84 ? -21.494 -1.682 23.023 1.00 87.75 84 LYS A O 1
ATOM 690 N N . TYR A 1 85 ? -21.448 0.047 21.604 1.00 88.75 85 TYR A N 1
ATOM 691 C CA . TYR A 1 85 ? -22.291 -0.594 20.597 1.00 88.75 85 TYR A CA 1
ATOM 692 C C . TYR A 1 85 ? -21.618 -1.833 19.994 1.00 88.75 85 TYR A C 1
ATOM 694 O O . TYR A 1 85 ? -22.232 -2.894 19.888 1.00 88.75 85 TYR A O 1
ATOM 702 N N . LEU A 1 86 ? -20.345 -1.725 19.612 1.00 84.88 86 LEU A N 1
ATOM 703 C CA . LEU A 1 86 ? -19.598 -2.852 19.057 1.00 84.88 86 LEU A CA 1
ATOM 704 C C . LEU A 1 86 ? -19.396 -3.976 20.085 1.00 84.88 86 LEU A C 1
ATOM 706 O O . LEU A 1 86 ? -19.516 -5.151 19.737 1.00 84.88 86 LEU A O 1
ATOM 710 N N . GLU A 1 87 ? -19.134 -3.629 21.343 1.00 85.81 87 GLU A N 1
ATOM 711 C CA . GLU A 1 87 ? -19.008 -4.577 22.448 1.00 85.81 87 GLU A CA 1
ATOM 712 C C . GLU A 1 87 ? -20.323 -5.323 22.694 1.00 85.81 87 GLU A C 1
ATOM 714 O O . GLU A 1 87 ? -20.329 -6.552 22.690 1.00 85.81 87 GLU A O 1
ATOM 719 N N . SER A 1 88 ? -21.443 -4.606 22.816 1.00 87.94 88 SER A N 1
ATOM 720 C CA . SER A 1 88 ? -22.768 -5.211 23.020 1.00 87.94 88 SER A CA 1
ATOM 721 C C . SER A 1 88 ? -23.228 -6.074 21.842 1.00 87.94 88 SER A C 1
ATOM 723 O O . SER A 1 88 ? -23.757 -7.164 22.048 1.00 87.94 88 SER A O 1
ATOM 725 N N . LYS A 1 89 ? -23.011 -5.624 20.601 1.00 89.25 89 LYS A N 1
ATOM 726 C CA . LYS A 1 89 ? -23.496 -6.326 19.405 1.00 89.25 89 LYS A CA 1
ATOM 727 C C . LYS A 1 89 ? -22.647 -7.536 19.021 1.00 89.25 89 LYS A C 1
ATOM 729 O O . LYS A 1 89 ? -23.187 -8.519 18.519 1.00 89.25 89 LYS A O 1
ATOM 734 N N . TYR A 1 90 ? -21.331 -7.458 19.212 1.00 83.00 90 TYR A N 1
ATOM 735 C CA . TYR A 1 90 ? -20.387 -8.466 18.713 1.00 83.00 90 TYR A CA 1
ATOM 736 C C . TYR A 1 90 ? -19.573 -9.163 19.816 1.00 83.00 90 TYR A C 1
ATOM 738 O O . TYR A 1 90 ? -18.754 -10.032 19.512 1.00 83.00 90 TYR A O 1
ATOM 746 N N . GLY A 1 91 ? -19.765 -8.810 21.092 1.00 78.62 91 GLY A N 1
ATOM 747 C CA . GLY A 1 91 ? -19.029 -9.402 22.214 1.00 78.62 91 GLY A CA 1
ATOM 748 C C . GLY A 1 91 ? -17.520 -9.152 22.127 1.00 78.62 91 GLY A C 1
ATOM 749 O O . GLY A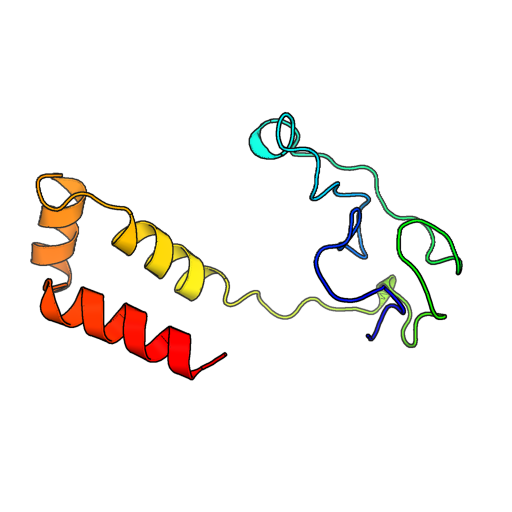 1 91 ? -16.710 -10.045 22.411 1.00 78.62 91 GLY A O 1
ATOM 750 N N . ILE A 1 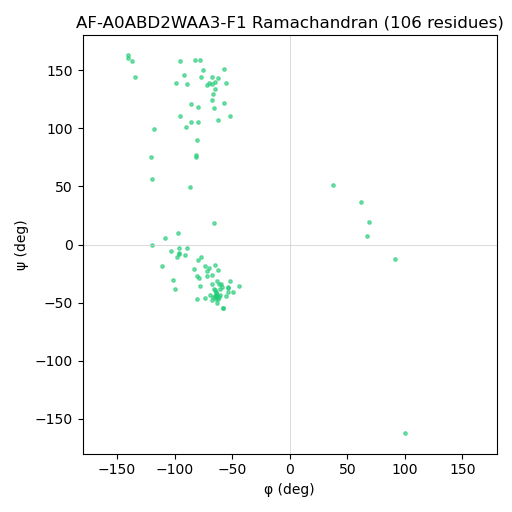92 ? -17.126 -7.970 21.641 1.00 72.75 92 ILE A N 1
ATOM 751 C CA . ILE A 1 92 ? -15.720 -7.566 21.519 1.00 72.75 92 ILE A CA 1
ATOM 752 C C . ILE A 1 92 ? -15.250 -7.081 22.892 1.00 72.75 92 ILE A C 1
ATOM 754 O O . ILE A 1 92 ? -15.365 -5.908 23.222 1.00 72.75 92 ILE A O 1
ATOM 758 N N . THR A 1 93 ? -14.724 -7.999 23.702 1.00 65.69 93 THR A N 1
ATOM 759 C CA . THR A 1 93 ? -14.175 -7.685 25.028 1.00 65.69 93 THR A CA 1
ATOM 760 C C . THR A 1 93 ? -12.736 -7.164 24.946 1.00 65.69 93 THR A C 1
ATOM 762 O O . THR A 1 93 ? -11.995 -7.449 23.998 1.00 65.69 93 THR A O 1
ATOM 765 N N . TYR A 1 94 ? -12.287 -6.447 25.983 1.00 61.12 94 TYR A N 1
ATOM 766 C CA . TYR A 1 94 ? -10.909 -5.937 26.093 1.00 61.12 94 TYR A CA 1
ATOM 767 C C . TYR A 1 94 ? -9.835 -7.034 25.925 1.00 61.12 94 TYR A C 1
ATOM 769 O O . TYR A 1 94 ? -8.817 -6.828 25.261 1.00 61.12 94 TYR A O 1
ATOM 777 N N . ALA A 1 95 ? -10.094 -8.237 26.451 1.00 60.09 95 ALA A N 1
ATOM 778 C CA . ALA A 1 95 ? -9.220 -9.404 26.304 1.00 60.09 95 ALA A CA 1
ATOM 779 C C . ALA A 1 95 ? -9.085 -9.851 24.836 1.00 60.09 95 ALA A C 1
ATOM 781 O O . ALA A 1 95 ? -7.971 -10.056 24.346 1.00 60.09 95 ALA A O 1
ATOM 782 N N . ARG A 1 96 ? -10.201 -9.883 24.090 1.00 63.12 96 ARG A N 1
ATOM 783 C CA . ARG A 1 96 ? -10.199 -10.131 22.639 1.00 63.12 96 ARG A CA 1
ATOM 784 C C . ARG A 1 96 ? -9.457 -9.040 21.868 1.00 63.12 96 ARG A C 1
ATOM 786 O O . ARG A 1 96 ? -8.826 -9.349 20.862 1.00 63.12 96 ARG A O 1
ATOM 793 N N . ARG A 1 97 ? -9.462 -7.785 22.338 1.00 64.00 97 ARG A N 1
ATOM 794 C CA . ARG A 1 97 ? -8.708 -6.681 21.714 1.00 64.00 97 ARG A CA 1
ATOM 795 C C . ARG A 1 97 ? -7.197 -6.950 21.725 1.00 64.00 97 ARG A C 1
ATOM 797 O O . ARG A 1 97 ? -6.546 -6.791 20.692 1.00 64.00 97 ARG A O 1
ATOM 804 N N . LYS A 1 98 ? -6.645 -7.416 22.854 1.00 60.44 98 LYS A N 1
ATOM 805 C CA . LYS A 1 98 ? -5.218 -7.775 22.978 1.00 60.44 98 LYS A CA 1
ATOM 806 C C . LYS A 1 98 ? -4.860 -9.030 22.182 1.00 60.44 98 LYS A C 1
ATOM 808 O O . LYS A 1 98 ? -3.860 -9.017 21.471 1.00 60.44 98 LYS A O 1
ATOM 813 N N . GLU A 1 99 ? -5.691 -10.072 22.227 1.00 59.62 99 GLU A N 1
ATOM 814 C CA . GLU A 1 99 ? -5.459 -11.299 21.449 1.00 59.62 99 GLU A CA 1
ATOM 815 C C . GLU A 1 99 ? -5.511 -11.065 19.942 1.00 59.62 99 GLU A C 1
ATOM 817 O O . GLU A 1 99 ? -4.683 -11.603 19.205 1.00 59.62 99 GLU A O 1
ATOM 822 N N . LEU A 1 100 ? -6.459 -10.245 19.475 1.00 56.88 100 LEU A N 1
ATOM 823 C CA . LEU A 1 100 ? -6.509 -9.844 18.080 1.00 56.88 100 LEU A CA 1
ATOM 824 C C . LEU A 1 100 ? -5.189 -9.159 17.729 1.00 56.88 100 LEU A C 1
ATOM 826 O O . LEU A 1 100 ? -4.516 -9.626 16.817 1.00 56.88 100 LEU A O 1
ATOM 830 N N . VAL A 1 101 ? -4.758 -8.123 18.455 1.00 53.28 101 VAL A N 1
ATOM 831 C CA . VAL A 1 101 ? -3.486 -7.414 18.195 1.00 53.28 101 VAL A CA 1
ATOM 832 C C . VAL A 1 101 ? -2.272 -8.357 18.182 1.00 53.28 101 VAL A C 1
ATOM 834 O O . VAL A 1 101 ? -1.480 -8.287 17.241 1.00 53.28 101 VAL A O 1
ATOM 837 N N . GLN A 1 102 ? -2.178 -9.282 19.139 1.00 53.56 102 GLN A N 1
ATOM 838 C CA . GLN A 1 102 ? -1.085 -10.254 19.241 1.00 53.56 102 GLN A CA 1
ATOM 839 C C . GLN A 1 102 ? -1.054 -11.217 18.039 1.00 53.56 102 GLN A C 1
ATOM 841 O O . GLN A 1 102 ? -0.003 -11.422 17.434 1.00 53.56 102 GLN A O 1
ATOM 846 N N . LYS A 1 103 ? -2.214 -11.750 17.624 1.00 53.03 103 LYS A N 1
ATOM 847 C CA . LYS A 1 103 ? -2.313 -12.720 16.518 1.00 53.03 103 LYS A CA 1
ATOM 848 C C . LYS A 1 103 ? -1.979 -12.137 15.139 1.00 53.03 103 LYS A C 1
ATOM 850 O O . LYS A 1 103 ? -1.525 -12.887 14.287 1.00 53.03 103 LYS A O 1
ATOM 855 N N . SER A 1 104 ? -2.146 -10.827 14.894 1.00 49.25 104 SER A N 1
ATOM 856 C CA . SER A 1 104 ? -1.652 -10.233 13.626 1.00 49.25 104 SER A CA 1
ATOM 857 C C . SER A 1 104 ? -0.170 -9.930 13.624 1.00 49.25 104 SER A C 1
ATOM 859 O O . SER A 1 104 ? 0.413 -9.868 12.553 1.00 49.25 104 SER A O 1
ATOM 861 N N . MET A 1 105 ? 0.422 -9.671 14.790 1.00 44.12 105 MET A N 1
ATOM 862 C CA . MET A 1 105 ? 1.859 -9.410 14.865 1.00 44.12 105 MET A CA 1
ATOM 863 C C . MET A 1 105 ? 2.681 -10.682 14.643 1.00 44.12 105 MET A C 1
ATOM 865 O O . MET A 1 105 ? 3.826 -10.580 14.243 1.00 44.12 105 MET A O 1
ATOM 869 N N . GLN A 1 106 ? 2.093 -11.859 14.869 1.00 44.88 106 GLN A N 1
ATOM 870 C CA . GLN A 1 106 ? 2.721 -13.160 14.613 1.00 44.88 106 GLN A CA 1
ATOM 871 C C . GLN A 1 106 ? 2.489 -13.700 13.188 1.00 44.88 106 GLN A C 1
ATOM 873 O O . GLN A 1 106 ? 2.972 -14.780 12.866 1.00 44.88 106 GLN A O 1
ATOM 878 N N . GLN A 1 107 ? 1.718 -12.993 12.352 1.00 45.28 107 GLN A N 1
ATOM 879 C CA . GLN A 1 107 ? 1.434 -13.368 10.955 1.00 45.28 107 GLN A CA 1
ATOM 880 C C . GLN A 1 107 ? 2.134 -12.458 9.925 1.00 45.28 107 GLN A C 1
ATOM 882 O O . GLN A 1 107 ? 1.890 -12.602 8.728 1.00 45.28 107 GLN A O 1
ATOM 887 N N . MET A 1 108 ? 2.989 -11.537 10.384 1.00 40.75 108 MET A N 1
ATOM 888 C CA . MET A 1 108 ? 4.007 -10.843 9.581 1.00 40.75 108 MET A CA 1
ATOM 889 C C . MET A 1 108 ? 5.377 -11.417 9.916 1.00 40.75 108 MET A C 1
ATOM 891 O O . MET A 1 108 ? 6.224 -11.419 9.000 1.00 40.75 108 MET A O 1
#